Protein AF-A0A355U895-F1 (afdb_monomer_lite)

Structure (mmCIF, N/CA/C/O backbone):
data_AF-A0A355U895-F1
#
_entry.id   AF-A0A355U895-F1
#
loop_
_atom_site.group_PDB
_atom_site.id
_atom_site.type_symbol
_atom_site.label_atom_id
_atom_site.label_alt_id
_atom_site.label_comp_id
_atom_site.label_asym_id
_atom_site.label_entity_id
_atom_site.label_seq_id
_atom_site.pdbx_PDB_ins_code
_atom_site.Cartn_x
_atom_site.Cartn_y
_atom_site.Cartn_z
_atom_site.occupancy
_atom_site.B_iso_or_equiv
_atom_site.auth_seq_id
_atom_site.auth_comp_id
_atom_site.auth_asym_id
_atom_site.auth_atom_id
_atom_site.pdbx_PDB_model_num
ATOM 1 N N . MET A 1 1 ? -24.496 -14.539 -62.393 1.00 39.84 1 MET A N 1
ATOM 2 C CA . MET A 1 1 ? -23.196 -13.914 -62.046 1.00 39.84 1 MET A CA 1
ATOM 3 C C . MET A 1 1 ? -23.345 -13.188 -60.714 1.00 39.84 1 MET A C 1
ATOM 5 O O . MET A 1 1 ? -24.087 -12.220 -60.642 1.00 39.84 1 MET A O 1
ATOM 9 N N . MET A 1 2 ? -22.745 -13.717 -59.644 1.00 37.12 2 MET A N 1
ATOM 10 C CA . MET A 1 2 ? -22.916 -13.230 -58.267 1.00 37.12 2 MET A CA 1
ATOM 11 C C . MET A 1 2 ? -22.003 -12.026 -57.984 1.00 37.12 2 MET A C 1
ATOM 13 O O . MET A 1 2 ? -20.784 -12.159 -58.056 1.00 37.12 2 MET A O 1
ATOM 17 N N . LYS A 1 3 ? -22.569 -10.872 -57.611 1.00 46.34 3 LYS A N 1
ATOM 18 C CA . LYS A 1 3 ? -21.818 -9.762 -57.001 1.00 46.34 3 LYS A CA 1
ATOM 19 C C . LYS A 1 3 ? -21.698 -10.036 -55.500 1.00 46.34 3 LYS A C 1
ATOM 21 O O . LYS A 1 3 ? -22.671 -9.888 -54.770 1.00 46.34 3 LYS A O 1
ATOM 26 N N . ARG A 1 4 ? -20.524 -10.474 -55.045 1.00 46.72 4 ARG A N 1
ATOM 27 C CA . ARG A 1 4 ? -20.201 -10.589 -53.615 1.00 46.72 4 ARG A CA 1
ATOM 28 C C . ARG A 1 4 ? -19.588 -9.265 -53.162 1.00 46.72 4 ARG A C 1
ATOM 30 O O . ARG A 1 4 ? -18.452 -8.967 -53.513 1.00 46.72 4 ARG A O 1
ATOM 37 N N . LEU A 1 5 ? -20.360 -8.455 -52.441 1.00 52.62 5 LEU A N 1
ATOM 38 C CA . LEU A 1 5 ? -19.874 -7.237 -51.796 1.00 52.62 5 LEU A CA 1
ATOM 39 C C . LEU A 1 5 ? -19.178 -7.651 -50.490 1.00 52.62 5 LEU A C 1
ATOM 41 O O . LEU A 1 5 ? -19.834 -8.133 -49.569 1.00 52.62 5 LEU A O 1
ATOM 45 N N . LEU A 1 6 ? -17.852 -7.537 -50.432 1.00 47.50 6 LEU A N 1
ATOM 46 C CA . LEU A 1 6 ? -17.085 -7.803 -49.215 1.00 47.50 6 LEU A CA 1
ATOM 47 C C . LEU A 1 6 ? -17.152 -6.555 -48.319 1.00 47.50 6 LEU A C 1
ATOM 49 O O . LEU A 1 6 ? -16.551 -5.531 -48.637 1.00 47.50 6 LEU A O 1
ATOM 53 N N . PHE A 1 7 ? -17.890 -6.623 -47.211 1.00 47.31 7 PHE A N 1
ATOM 54 C CA . PHE A 1 7 ? -17.802 -5.630 -46.139 1.00 47.31 7 PHE A CA 1
ATOM 55 C C . PHE A 1 7 ? -16.527 -5.900 -45.331 1.00 47.31 7 PHE A C 1
ATOM 57 O O . PHE A 1 7 ? -16.471 -6.854 -44.559 1.00 47.31 7 PHE A O 1
ATOM 64 N N . ILE A 1 8 ? -15.498 -5.071 -45.507 1.00 49.50 8 ILE A N 1
ATOM 65 C CA . ILE A 1 8 ? -14.325 -5.058 -44.625 1.00 49.50 8 ILE A CA 1
ATOM 66 C C . ILE A 1 8 ? -14.609 -4.034 -43.525 1.00 49.50 8 ILE A C 1
ATOM 68 O O . ILE A 1 8 ? -14.424 -2.835 -43.712 1.00 49.50 8 ILE A O 1
ATOM 72 N N . VAL A 1 9 ? -15.101 -4.509 -42.380 1.00 52.75 9 VAL A N 1
ATOM 73 C CA . VAL A 1 9 ? -15.113 -3.729 -41.138 1.00 52.75 9 VAL A CA 1
ATOM 74 C C . VAL A 1 9 ? -13.734 -3.890 -40.509 1.00 52.75 9 VAL A C 1
ATOM 76 O O . VAL A 1 9 ? -13.447 -4.885 -39.847 1.00 52.75 9 VAL A O 1
ATOM 79 N N . THR A 1 10 ? -12.846 -2.932 -40.750 1.00 53.97 10 THR A N 1
ATOM 80 C CA . THR A 1 10 ? -11.571 -2.820 -40.038 1.00 53.97 10 THR A CA 1
ATOM 81 C C . THR A 1 10 ? -11.859 -2.368 -38.609 1.00 53.97 10 THR A C 1
ATOM 83 O O . THR A 1 10 ? -11.974 -1.179 -38.317 1.00 53.97 10 THR A O 1
ATOM 86 N N . MET A 1 11 ? -12.014 -3.332 -37.702 1.00 50.00 11 MET A N 1
ATOM 87 C CA . MET A 1 11 ? -12.058 -3.069 -36.268 1.00 50.00 11 MET A CA 1
ATOM 88 C C . MET A 1 11 ? -10.648 -2.659 -35.821 1.00 50.00 11 MET A C 1
ATOM 90 O O . MET A 1 11 ? -9.792 -3.497 -35.550 1.00 50.00 11 MET A O 1
ATOM 94 N N . LEU A 1 12 ? -10.386 -1.352 -35.807 1.00 46.06 12 LEU A N 1
ATOM 95 C CA . LEU A 1 12 ? -9.152 -0.776 -35.286 1.00 46.06 12 LEU A CA 1
ATOM 96 C C . LEU A 1 12 ? -9.176 -0.901 -33.754 1.00 46.06 12 LEU A C 1
ATOM 98 O O . LEU A 1 12 ? -9.607 0.006 -33.045 1.00 46.06 12 LEU A O 1
ATOM 102 N N . THR A 1 13 ? -8.770 -2.052 -33.221 1.00 57.38 13 THR A N 1
ATOM 103 C CA . THR A 1 13 ? -8.565 -2.193 -31.779 1.00 57.38 13 THR A CA 1
ATOM 104 C C . THR A 1 13 ? -7.349 -1.362 -31.395 1.00 57.38 13 THR A C 1
ATOM 106 O O . THR A 1 13 ? -6.211 -1.745 -31.666 1.00 57.38 13 THR A O 1
ATOM 109 N N . VAL A 1 14 ? -7.586 -0.205 -30.778 1.00 55.75 14 VAL A N 1
ATOM 110 C CA . VAL A 1 14 ? -6.538 0.575 -30.118 1.00 55.75 14 VAL A CA 1
ATOM 111 C C . VAL A 1 14 ? -6.034 -0.260 -28.945 1.00 55.75 14 VAL A C 1
ATOM 113 O O . VAL A 1 14 ? -6.632 -0.277 -27.870 1.00 55.75 14 VAL A O 1
ATOM 116 N N . VAL A 1 15 ? -4.945 -0.994 -29.162 1.00 56.75 15 VAL A N 1
ATOM 117 C CA . VAL A 1 15 ? -4.235 -1.690 -28.091 1.00 56.75 15 VAL A CA 1
ATOM 118 C C . VAL A 1 15 ? -3.485 -0.621 -27.306 1.00 56.75 15 VAL A C 1
ATOM 120 O O . VAL A 1 15 ? -2.375 -0.225 -27.653 1.00 56.75 15 VAL A O 1
ATOM 123 N N . VAL A 1 16 ? -4.127 -0.075 -26.274 1.00 58.25 16 VAL A N 1
ATOM 124 C CA . VAL A 1 16 ? -3.437 0.811 -25.336 1.00 58.25 16 VAL A CA 1
ATOM 125 C C . VAL A 1 16 ? -2.411 -0.053 -24.597 1.00 58.25 16 VAL A C 1
ATOM 127 O O . VAL A 1 16 ? -2.799 -1.086 -24.047 1.00 58.25 16 VAL A O 1
ATOM 130 N N . PRO A 1 17 ? -1.118 0.316 -24.564 1.00 61.50 17 PRO A N 1
ATOM 131 C CA . PRO A 1 17 ? -0.128 -0.470 -23.845 1.00 61.50 17 PRO A CA 1
ATOM 132 C C . PRO A 1 17 ? -0.540 -0.565 -22.373 1.00 61.50 17 PRO A C 1
ATOM 134 O O . PRO A 1 17 ? -0.737 0.455 -21.705 1.00 61.50 17 PRO A O 1
ATOM 137 N N . VAL A 1 18 ? -0.659 -1.797 -21.872 1.00 62.94 18 VAL A N 1
ATOM 138 C CA . VAL A 1 18 ? -1.084 -2.153 -20.502 1.00 62.94 18 VAL A CA 1
ATOM 139 C C . VAL A 1 18 ? -0.334 -1.337 -19.432 1.00 62.94 18 VAL A C 1
ATOM 141 O O . VAL A 1 18 ? -0.884 -0.975 -18.393 1.00 62.94 18 VAL A O 1
ATOM 144 N N . TRP A 1 19 ? 0.903 -0.925 -19.714 1.00 57.50 19 TRP A N 1
ATOM 145 C CA . TRP A 1 19 ? 1.727 -0.099 -18.825 1.00 57.50 19 TRP A CA 1
ATOM 146 C C . TRP A 1 19 ? 1.175 1.318 -18.587 1.00 57.50 19 TRP A C 1
ATOM 148 O O . TRP A 1 19 ? 1.264 1.848 -17.475 1.00 57.50 19 TRP A O 1
ATOM 158 N N . GLY A 1 20 ? 0.549 1.929 -19.598 1.00 62.22 20 GLY A N 1
ATOM 159 C CA . GLY A 1 20 ? -0.124 3.225 -19.461 1.00 62.22 20 GLY A CA 1
ATOM 160 C C . GLY A 1 20 ? -1.384 3.147 -18.592 1.00 62.22 20 GLY A C 1
ATOM 161 O O . GLY A 1 20 ? -1.775 4.127 -17.960 1.00 62.22 20 GLY A O 1
ATOM 162 N N . GLN A 1 21 ? -2.010 1.971 -18.518 1.00 68.62 21 GLN A N 1
ATOM 163 C CA . GLN A 1 21 ? -3.157 1.729 -17.643 1.00 68.62 21 GLN A CA 1
ATOM 164 C C . GLN A 1 21 ? -2.708 1.485 -16.193 1.00 68.62 21 GLN A C 1
ATOM 166 O O . GLN A 1 21 ? -3.280 2.078 -15.275 1.00 68.62 21 GLN A O 1
ATOM 171 N N . ASN A 1 22 ? -1.625 0.726 -15.981 1.00 77.06 22 ASN A N 1
ATOM 172 C CA . ASN A 1 22 ? -1.057 0.479 -14.648 1.00 77.06 22 ASN A CA 1
ATOM 173 C C . ASN A 1 22 ? -0.595 1.772 -13.956 1.00 77.06 22 ASN A C 1
ATOM 175 O O . ASN A 1 22 ? -0.876 1.985 -12.778 1.00 77.06 22 ASN A O 1
ATOM 179 N N . THR A 1 23 ? 0.053 2.679 -14.691 1.00 81.81 23 THR A N 1
ATOM 180 C CA . THR A 1 23 ? 0.501 3.978 -14.152 1.00 81.81 23 THR A CA 1
ATOM 181 C C . THR A 1 23 ? -0.664 4.875 -13.726 1.00 81.81 23 THR A C 1
ATOM 183 O O . THR A 1 23 ? -0.611 5.493 -12.660 1.00 81.81 23 THR A O 1
ATOM 186 N N . LYS A 1 24 ? -1.751 4.918 -14.509 1.00 86.69 24 LYS A N 1
ATOM 187 C CA . LYS A 1 24 ? -2.978 5.648 -14.144 1.00 86.69 24 LYS A CA 1
ATOM 188 C C . LYS A 1 24 ? -3.634 5.066 -12.892 1.00 86.69 24 LYS A C 1
ATOM 190 O O . LYS A 1 24 ? -3.960 5.827 -11.980 1.00 86.69 24 LYS A O 1
ATOM 195 N N . LYS A 1 25 ? -3.786 3.738 -12.824 1.00 85.62 25 LYS A N 1
ATOM 196 C CA . LYS A 1 25 ? -4.370 3.050 -11.661 1.00 85.62 25 LYS A CA 1
ATOM 197 C C . LYS A 1 25 ? -3.549 3.305 -10.394 1.00 85.62 25 LYS A C 1
ATOM 199 O O . LYS A 1 25 ? -4.112 3.728 -9.389 1.00 85.62 25 LYS A O 1
ATOM 204 N N . MET A 1 26 ? -2.225 3.161 -10.466 1.00 88.12 26 MET A N 1
ATOM 205 C CA . MET A 1 26 ? -1.308 3.471 -9.362 1.00 88.12 26 MET A CA 1
ATOM 206 C C . MET A 1 26 ? -1.504 4.903 -8.848 1.00 88.12 26 MET A C 1
ATOM 208 O O . MET A 1 26 ? -1.708 5.114 -7.656 1.00 88.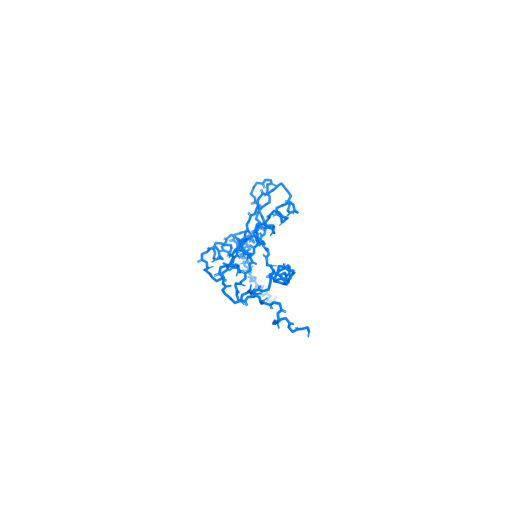12 26 MET A O 1
ATOM 212 N N . ASN A 1 27 ? -1.496 5.897 -9.741 1.00 90.75 27 ASN A N 1
ATOM 213 C CA . ASN A 1 27 ? -1.671 7.296 -9.345 1.00 90.75 27 ASN A CA 1
ATOM 214 C C . ASN A 1 27 ? -3.046 7.565 -8.715 1.00 90.75 27 ASN A C 1
ATOM 216 O O . ASN A 1 27 ? -3.150 8.389 -7.808 1.00 90.75 27 ASN A O 1
ATOM 220 N N . SER A 1 28 ? -4.091 6.867 -9.169 1.00 92.94 28 SER A N 1
ATOM 221 C CA . SER A 1 28 ? -5.417 6.930 -8.551 1.00 92.94 28 SER A CA 1
ATOM 222 C C . SER A 1 28 ? -5.399 6.399 -7.118 1.00 92.94 28 SER A C 1
ATOM 224 O O . SER A 1 28 ? -6.021 6.997 -6.246 1.00 92.94 28 SER A O 1
ATOM 226 N N . ILE A 1 29 ? -4.686 5.299 -6.865 1.00 90.62 29 ILE A N 1
ATOM 227 C CA . ILE A 1 29 ? -4.582 4.693 -5.531 1.00 90.62 29 ILE A CA 1
ATOM 228 C C . ILE A 1 29 ? -3.777 5.598 -4.598 1.00 90.62 29 ILE A C 1
ATOM 230 O O . ILE A 1 29 ? -4.244 5.894 -3.505 1.00 90.62 29 ILE A O 1
ATOM 234 N N . LYS A 1 30 ? -2.634 6.129 -5.055 1.00 91.50 30 LYS A N 1
ATOM 235 C CA . LYS A 1 30 ? -1.793 7.046 -4.262 1.00 91.50 30 LYS A CA 1
ATOM 236 C C . LYS A 1 30 ? -2.536 8.288 -3.765 1.00 91.50 30 LYS A C 1
ATOM 238 O O . LYS A 1 30 ? -2.215 8.820 -2.711 1.00 91.50 30 LYS A O 1
ATOM 243 N N . ARG A 1 31 ? -3.520 8.768 -4.530 1.00 95.50 31 ARG A N 1
ATOM 244 C CA . ARG A 1 31 ? -4.344 9.935 -4.173 1.00 95.50 31 ARG A CA 1
ATOM 245 C C . ARG A 1 31 ? -5.564 9.580 -3.324 1.00 95.50 31 ARG A C 1
ATOM 247 O O . ARG A 1 31 ? -6.241 10.485 -2.846 1.00 95.50 31 ARG A O 1
ATOM 254 N N . ASN A 1 32 ? -5.886 8.296 -3.177 1.00 94.12 32 ASN A N 1
ATOM 255 C CA . ASN A 1 32 ? -7.089 7.857 -2.492 1.00 94.12 32 ASN A CA 1
ATOM 256 C C . ASN A 1 32 ? -6.782 7.529 -1.018 1.00 94.12 32 ASN A C 1
ATOM 258 O O . ASN A 1 32 ? -6.127 6.524 -0.740 1.00 94.12 32 ASN A O 1
ATOM 262 N N . PRO A 1 33 ? -7.311 8.307 -0.053 1.00 92.38 33 PRO A N 1
ATOM 263 C CA . PRO A 1 33 ? -7.009 8.123 1.366 1.00 92.38 33 PRO A CA 1
ATOM 264 C C . PRO A 1 33 ? -7.595 6.832 1.957 1.00 92.38 33 PRO A C 1
ATOM 266 O O . PRO A 1 33 ? -7.292 6.499 3.103 1.00 92.38 33 PRO A O 1
ATOM 269 N N . LEU A 1 34 ? -8.437 6.105 1.214 1.00 90.75 34 LEU A N 1
ATOM 270 C CA . LEU A 1 34 ? -8.993 4.814 1.623 1.00 90.75 34 LEU A CA 1
ATOM 271 C C . LEU A 1 34 ? -8.005 3.655 1.468 1.00 90.75 34 LEU A C 1
ATOM 273 O O . LEU A 1 34 ? -8.318 2.551 1.909 1.00 90.75 34 LEU A O 1
ATOM 277 N N . TYR A 1 35 ? -6.847 3.880 0.852 1.00 90.12 35 TYR A N 1
ATOM 278 C CA . TYR A 1 35 ? -5.836 2.853 0.630 1.00 90.12 35 TYR A CA 1
ATOM 279 C C . TYR A 1 35 ? -4.581 3.115 1.460 1.00 90.12 35 TYR A C 1
ATOM 281 O O . TYR A 1 35 ? -4.271 4.255 1.810 1.00 90.12 35 TYR A O 1
ATOM 289 N N . LEU A 1 36 ? -3.880 2.031 1.775 1.00 91.06 36 LEU A N 1
ATOM 290 C CA . LEU A 1 36 ? -2.464 2.023 2.126 1.00 91.06 36 LEU A CA 1
ATOM 291 C C . LEU A 1 36 ? -1.716 1.385 0.959 1.00 91.06 36 LEU A C 1
ATOM 293 O O . LEU A 1 36 ? -2.270 0.530 0.259 1.00 91.06 36 LEU A O 1
ATOM 297 N N . TYR A 1 37 ? -0.486 1.816 0.719 1.00 93.62 37 TYR A N 1
ATOM 298 C CA . TYR A 1 37 ? 0.320 1.295 -0.373 1.00 93.62 37 TYR A CA 1
ATOM 299 C C . TYR A 1 37 ? 1.803 1.371 -0.037 1.00 93.62 37 TYR A C 1
ATOM 301 O O . TYR A 1 37 ? 2.223 2.219 0.742 1.00 93.62 37 TYR A O 1
ATOM 309 N N . ALA A 1 38 ? 2.589 0.540 -0.708 1.00 93.25 38 ALA A N 1
ATOM 310 C CA . ALA A 1 38 ? 4.035 0.663 -0.748 1.00 93.25 38 ALA A CA 1
ATOM 311 C C . ALA A 1 38 ? 4.549 0.292 -2.140 1.00 93.25 38 ALA A C 1
ATOM 313 O O . ALA A 1 38 ? 3.883 -0.394 -2.920 1.00 93.25 38 ALA A O 1
ATOM 314 N N . GLU A 1 39 ? 5.739 0.776 -2.476 1.00 93.44 39 GLU A N 1
ATOM 315 C CA . GLU A 1 39 ? 6.394 0.432 -3.729 1.00 93.44 39 GLU A CA 1
ATOM 316 C C . GLU A 1 39 ? 7.896 0.295 -3.553 1.00 93.44 39 GLU A C 1
ATOM 318 O O . GLU A 1 39 ? 8.511 1.035 -2.790 1.00 93.44 39 GLU A O 1
ATOM 323 N N . ALA A 1 40 ? 8.485 -0.604 -4.331 1.00 92.88 40 ALA A N 1
ATOM 324 C CA . ALA A 1 40 ? 9.925 -0.730 -4.465 1.00 92.88 40 ALA A CA 1
ATOM 325 C C . ALA A 1 40 ? 10.286 -0.894 -5.940 1.00 92.88 40 ALA A C 1
ATOM 327 O O . ALA A 1 40 ? 9.457 -1.263 -6.776 1.00 92.88 40 ALA A O 1
ATOM 328 N N . THR A 1 41 ? 11.515 -0.534 -6.291 1.00 92.69 41 THR A N 1
ATOM 329 C CA . THR A 1 41 ? 12.058 -0.688 -7.642 1.00 92.69 41 THR A CA 1
ATOM 330 C C . THR A 1 41 ? 13.404 -1.376 -7.518 1.00 92.69 41 THR A C 1
ATOM 332 O O . THR A 1 41 ? 14.304 -0.786 -6.933 1.00 92.69 41 THR A O 1
ATOM 335 N N . MET A 1 42 ? 13.506 -2.598 -8.039 1.00 94.00 42 MET A N 1
ATOM 336 C CA . MET A 1 42 ? 14.700 -3.450 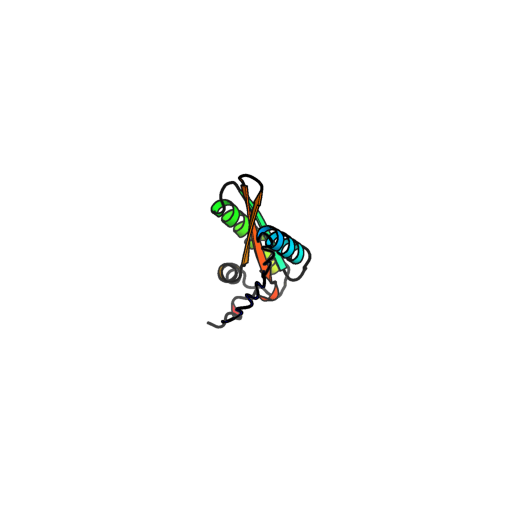-7.963 1.00 94.00 42 MET A CA 1
ATOM 337 C C . MET A 1 42 ? 15.039 -4.023 -9.340 1.00 94.00 42 MET A C 1
ATOM 339 O O . MET A 1 42 ? 14.295 -3.818 -10.303 1.00 94.00 42 MET A O 1
ATOM 343 N N . GLU A 1 43 ? 16.156 -4.739 -9.441 1.00 90.25 43 GLU A N 1
ATOM 344 C CA . GLU A 1 43 ? 16.563 -5.427 -10.6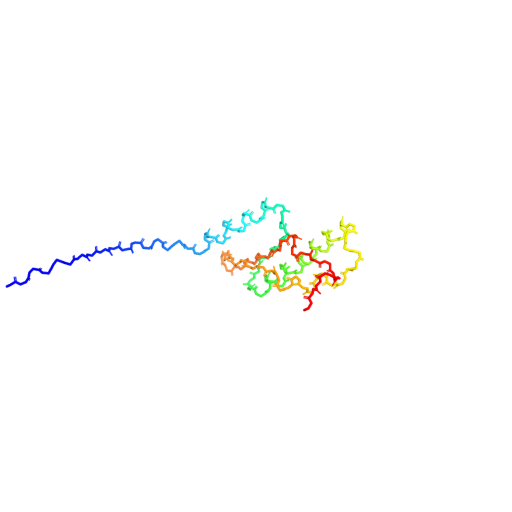70 1.00 90.25 43 GLU A CA 1
ATOM 345 C C . GLU A 1 43 ? 15.581 -6.545 -11.030 1.00 90.25 43 GLU A C 1
ATOM 347 O O . GLU A 1 43 ? 15.172 -6.672 -12.185 1.00 90.25 43 GLU A O 1
ATOM 352 N N . THR A 1 44 ? 15.118 -7.302 -10.032 1.00 89.19 44 THR A N 1
ATOM 353 C CA . THR A 1 44 ? 14.132 -8.365 -10.238 1.00 89.19 44 THR A CA 1
ATOM 354 C C . THR A 1 44 ? 12.758 -8.012 -9.668 1.00 89.19 44 THR A C 1
ATOM 356 O O . THR A 1 44 ? 12.608 -7.272 -8.694 1.00 89.19 44 THR A O 1
ATOM 359 N N . ALA A 1 45 ? 11.710 -8.589 -10.265 1.00 85.38 45 ALA A N 1
ATOM 360 C CA . ALA A 1 45 ? 10.349 -8.453 -9.750 1.00 85.38 45 ALA A CA 1
ATOM 361 C C . ALA A 1 45 ? 10.184 -9.077 -8.351 1.00 85.38 45 ALA A C 1
ATOM 363 O O . ALA A 1 45 ? 9.372 -8.585 -7.574 1.00 85.38 45 ALA A O 1
ATOM 364 N N . SER A 1 46 ? 10.947 -10.135 -8.038 1.00 87.19 46 SER A N 1
ATOM 365 C CA . SER A 1 46 ? 10.890 -10.823 -6.740 1.00 87.19 46 SER A CA 1
ATOM 366 C C . SER A 1 46 ? 11.422 -9.933 -5.624 1.00 87.19 46 SER A C 1
ATOM 368 O O . SER A 1 46 ? 10.716 -9.687 -4.654 1.00 87.19 46 SER A O 1
ATOM 370 N N . GLU A 1 47 ? 12.612 -9.358 -5.802 1.00 89.62 47 GLU A N 1
ATOM 371 C CA . GLU A 1 47 ? 13.204 -8.442 -4.818 1.00 89.62 47 GLU A CA 1
ATOM 372 C C . GLU A 1 47 ? 12.345 -7.186 -4.641 1.00 89.62 47 GLU A C 1
ATOM 374 O O . GLU A 1 47 ? 12.113 -6.725 -3.524 1.00 89.62 47 GLU A O 1
ATOM 379 N N . ALA A 1 48 ? 11.820 -6.636 -5.743 1.00 89.12 48 ALA A N 1
ATOM 380 C CA . ALA A 1 48 ? 10.907 -5.500 -5.677 1.00 89.12 48 ALA A CA 1
ATOM 381 C C . ALA A 1 48 ? 9.619 -5.853 -4.917 1.00 89.12 48 ALA A C 1
ATOM 383 O O . ALA A 1 48 ? 9.086 -5.011 -4.198 1.00 89.12 48 ALA A O 1
ATOM 384 N N . TYR A 1 49 ? 9.113 -7.078 -5.063 1.00 88.38 49 TYR A N 1
ATOM 385 C CA . TYR A 1 49 ? 7.948 -7.540 -4.318 1.00 88.38 49 TYR A CA 1
ATOM 386 C C . TYR A 1 49 ? 8.251 -7.692 -2.827 1.00 88.38 49 TYR A C 1
ATOM 388 O O . TYR A 1 49 ? 7.490 -7.171 -2.018 1.00 88.38 49 TYR A O 1
ATOM 396 N N . GLU A 1 50 ? 9.351 -8.352 -2.461 1.00 89.06 50 GLU A N 1
ATOM 397 C CA . GLU A 1 50 ? 9.745 -8.569 -1.062 1.00 89.06 50 GLU A CA 1
ATOM 398 C C . GLU A 1 50 ? 9.887 -7.243 -0.310 1.00 89.06 50 GLU A C 1
ATOM 400 O O . GLU A 1 50 ? 9.240 -7.038 0.717 1.00 89.06 50 GLU A O 1
ATOM 405 N N . VAL A 1 51 ? 10.620 -6.285 -0.885 1.00 91.69 51 VAL A N 1
ATOM 406 C CA . VAL A 1 51 ? 10.808 -4.970 -0.258 1.00 91.69 51 VAL A CA 1
ATOM 407 C C . VAL A 1 51 ? 9.510 -4.165 -0.211 1.00 91.69 51 VAL A C 1
ATOM 409 O O . VAL A 1 51 ? 9.208 -3.544 0.808 1.00 91.69 51 VAL A O 1
ATOM 412 N N . ALA A 1 52 ? 8.704 -4.174 -1.279 1.00 89.38 52 ALA A N 1
ATOM 413 C CA . ALA A 1 52 ? 7.406 -3.498 -1.257 1.00 89.38 52 ALA A CA 1
ATOM 414 C C . ALA A 1 52 ? 6.460 -4.120 -0.219 1.00 89.38 52 ALA A C 1
ATOM 416 O O . ALA A 1 52 ? 5.680 -3.403 0.406 1.00 89.38 52 ALA A O 1
ATOM 417 N N . ASN A 1 53 ? 6.527 -5.437 -0.024 1.00 87.50 53 ASN A N 1
ATOM 418 C CA . ASN A 1 53 ? 5.719 -6.141 0.958 1.00 87.50 53 ASN A CA 1
ATOM 419 C C . ASN A 1 53 ? 6.117 -5.755 2.386 1.00 87.50 53 ASN A C 1
ATOM 421 O O . ASN A 1 53 ? 5.240 -5.398 3.168 1.00 87.50 53 ASN A O 1
ATOM 425 N N . ASP A 1 54 ? 7.408 -5.756 2.716 1.00 88.50 54 ASP A N 1
ATOM 426 C CA . ASP A 1 54 ? 7.877 -5.377 4.055 1.00 88.50 54 ASP A CA 1
ATOM 427 C C . ASP A 1 54 ? 7.482 -3.938 4.410 1.00 88.50 54 ASP A C 1
ATOM 429 O O . ASP A 1 54 ? 6.967 -3.677 5.499 1.00 88.50 54 ASP A O 1
ATOM 433 N N . LEU A 1 55 ? 7.621 -3.014 3.455 1.00 91.94 55 LEU A N 1
ATOM 434 C CA . LEU A 1 55 ? 7.169 -1.631 3.615 1.00 91.94 55 LEU A CA 1
ATOM 435 C C . LEU A 1 55 ? 5.651 -1.537 3.811 1.00 91.94 55 LEU A C 1
ATOM 437 O O . LEU A 1 55 ? 5.185 -0.788 4.667 1.00 91.94 55 LEU A O 1
ATOM 441 N N . LEU A 1 56 ? 4.863 -2.315 3.063 1.00 89.00 56 LEU A N 1
ATOM 442 C CA . LEU A 1 56 ? 3.409 -2.311 3.218 1.00 89.00 56 LEU A CA 1
ATOM 443 C C . LEU A 1 56 ? 2.979 -2.853 4.587 1.00 89.00 56 LEU A C 1
ATOM 445 O O . LEU A 1 56 ? 2.021 -2.347 5.168 1.00 89.00 56 LEU A O 1
ATOM 449 N N . LEU A 1 57 ? 3.681 -3.854 5.123 1.00 85.06 57 LEU A N 1
ATOM 450 C CA . LEU A 1 57 ? 3.411 -4.368 6.466 1.00 85.06 57 LEU A CA 1
ATOM 451 C C . LEU A 1 57 ? 3.701 -3.321 7.549 1.00 85.06 57 LEU A C 1
ATOM 453 O O . LEU A 1 57 ? 2.948 -3.238 8.520 1.00 85.06 57 LEU A O 1
ATOM 457 N N . ILE A 1 58 ? 4.737 -2.496 7.369 1.00 88.19 58 ILE A N 1
ATOM 458 C CA . ILE A 1 58 ? 5.029 -1.364 8.261 1.00 88.19 58 ILE A CA 1
ATOM 459 C C . ILE A 1 58 ? 3.890 -0.337 8.210 1.00 88.19 58 ILE A C 1
ATOM 461 O O . ILE A 1 58 ? 3.337 -0.005 9.255 1.00 88.19 58 ILE A O 1
ATOM 465 N N . GLU A 1 59 ? 3.470 0.088 7.016 1.00 89.38 59 GLU A N 1
ATOM 466 C CA . GLU A 1 59 ? 2.364 1.046 6.828 1.00 89.38 59 GLU A CA 1
ATOM 467 C C . GLU A 1 59 ? 1.051 0.554 7.453 1.00 89.38 59 GLU A C 1
ATOM 469 O O . GLU A 1 59 ? 0.321 1.301 8.109 1.00 89.38 59 GLU A O 1
ATOM 474 N N . VAL A 1 60 ? 0.745 -0.734 7.276 1.00 85.50 60 VAL A N 1
ATOM 475 C CA . VAL A 1 60 ? -0.407 -1.378 7.915 1.00 85.50 60 VAL A CA 1
ATOM 476 C C . VAL A 1 60 ? -0.271 -1.327 9.428 1.00 85.50 60 VAL A C 1
ATOM 478 O O . VAL A 1 60 ? -1.223 -0.927 10.095 1.00 85.50 60 VAL A O 1
ATOM 481 N N . LYS A 1 61 ? 0.888 -1.713 9.971 1.00 83.81 61 LYS A N 1
ATOM 482 C CA . LYS A 1 61 ? 1.124 -1.742 11.414 1.00 83.81 61 LYS A CA 1
ATOM 483 C C . LYS A 1 61 ? 0.974 -0.351 12.028 1.00 83.81 61 LYS A C 1
ATOM 485 O O . LYS A 1 61 ? 0.318 -0.207 13.058 1.00 83.81 61 LYS A O 1
ATOM 490 N N . GLU A 1 62 ? 1.540 0.673 11.398 1.00 87.00 62 GLU A N 1
ATOM 491 C CA . GLU A 1 62 ? 1.401 2.063 11.839 1.00 87.00 62 GLU A CA 1
ATOM 492 C C . GLU A 1 62 ? -0.058 2.525 11.790 1.00 87.00 62 GLU A C 1
ATOM 494 O O . GLU A 1 62 ? -0.566 3.122 12.746 1.00 87.00 62 GLU A O 1
ATOM 499 N N . TYR A 1 63 ? -0.775 2.187 10.714 1.00 86.88 63 TYR A N 1
ATOM 500 C CA . TYR A 1 63 ? -2.202 2.463 10.615 1.00 86.88 63 TYR A CA 1
ATOM 501 C C . TYR A 1 63 ? -2.989 1.778 11.736 1.00 86.88 63 TYR A C 1
ATOM 503 O O . TYR A 1 63 ? -3.812 2.439 12.374 1.00 86.88 63 TYR A O 1
ATOM 511 N N . THR A 1 64 ? -2.737 0.499 12.013 1.00 81.94 64 THR A N 1
ATOM 512 C CA . THR A 1 64 ? -3.461 -0.245 13.048 1.00 81.94 64 THR A CA 1
ATOM 513 C C . THR A 1 64 ? -3.119 0.252 14.450 1.00 81.94 64 THR A C 1
ATOM 515 O O . THR A 1 64 ? -4.033 0.502 15.231 1.00 81.94 64 THR A O 1
ATOM 518 N N . ASP A 1 65 ? -1.839 0.513 14.745 1.00 82.44 65 ASP A N 1
ATOM 519 C CA . ASP A 1 65 ? -1.386 1.078 16.026 1.00 82.44 65 ASP A CA 1
ATOM 520 C C . ASP A 1 65 ? -2.014 2.465 16.287 1.00 82.44 65 ASP A C 1
ATOM 522 O O . ASP A 1 65 ? -2.286 2.828 17.433 1.00 82.44 65 ASP A O 1
ATOM 526 N N . SER A 1 66 ? -2.313 3.236 15.232 1.00 82.62 66 SER A N 1
ATOM 527 C CA . SER A 1 66 ? -2.987 4.538 15.350 1.00 82.62 66 SER A CA 1
ATOM 528 C C . SER A 1 66 ? -4.482 4.452 15.701 1.00 82.62 66 SER A C 1
ATOM 530 O O . SER A 1 66 ? -5.101 5.468 16.042 1.00 82.62 66 SER A O 1
ATOM 532 N N . LYS A 1 67 ? -5.110 3.271 15.600 1.00 79.94 67 LYS A N 1
ATOM 533 C CA . LYS A 1 67 ? -6.551 3.093 15.820 1.00 79.94 67 LYS A CA 1
ATOM 534 C C . LYS A 1 67 ? -6.808 2.288 17.085 1.00 79.94 67 LYS A C 1
ATOM 536 O O . LYS A 1 67 ? -6.368 1.159 17.244 1.00 79.94 67 LYS A O 1
ATOM 541 N N . LYS A 1 68 ? -7.667 2.833 17.948 1.00 70.75 68 LYS A N 1
ATOM 542 C CA . LYS A 1 68 ? -8.115 2.168 19.185 1.00 70.75 68 LYS A CA 1
ATOM 543 C C . LYS A 1 68 ? -8.826 0.822 18.957 1.00 70.75 68 LYS A C 1
ATOM 545 O O . LYS A 1 68 ? -8.995 0.086 19.921 1.00 70.75 68 LYS A O 1
ATOM 550 N N . ALA A 1 69 ? -9.269 0.547 17.729 1.00 67.81 69 ALA A N 1
ATOM 551 C CA . ALA A 1 69 ? -10.074 -0.613 17.362 1.00 67.81 69 ALA A CA 1
ATOM 552 C C . ALA A 1 69 ? -9.272 -1.898 17.081 1.00 67.81 69 ALA A C 1
ATOM 554 O O . ALA A 1 69 ? -9.909 -2.925 16.952 1.00 67.81 69 ALA A O 1
ATOM 555 N N . PHE A 1 70 ? -7.935 -1.855 16.990 1.00 66.38 70 PHE A N 1
ATOM 556 C CA . PHE A 1 70 ? -7.096 -3.018 16.638 1.00 66.38 70 PHE A CA 1
ATOM 557 C C . PHE A 1 70 ? -6.178 -3.424 17.800 1.00 66.38 70 PHE A C 1
ATOM 559 O O . PHE A 1 70 ? -4.952 -3.336 17.712 1.00 66.38 70 PHE A O 1
ATOM 566 N N . ARG A 1 71 ? -6.767 -3.753 18.954 1.00 59.47 71 ARG A N 1
ATOM 567 C CA . ARG A 1 71 ? -6.010 -3.972 20.200 1.00 59.47 71 ARG A CA 1
ATOM 568 C C . ARG A 1 71 ? -5.184 -5.265 20.200 1.00 59.47 71 ARG A C 1
ATOM 570 O O . ARG A 1 71 ? -4.173 -5.283 20.905 1.00 59.47 71 ARG A O 1
ATOM 577 N N . ASP A 1 72 ? -5.527 -6.248 19.366 1.00 58.03 72 ASP A N 1
ATOM 578 C CA . ASP A 1 72 ? -4.803 -7.516 19.239 1.00 58.03 72 ASP A CA 1
ATOM 579 C C . ASP A 1 72 ? -3.992 -7.576 17.934 1.00 58.03 72 ASP A C 1
ATOM 581 O O . ASP A 1 72 ? -4.502 -7.586 16.816 1.00 58.03 72 ASP A O 1
ATOM 585 N N . LYS A 1 73 ? -2.665 -7.537 18.084 1.00 55.69 73 LYS A N 1
ATOM 586 C CA . LYS A 1 73 ? -1.740 -7.038 17.050 1.00 55.69 73 LYS A CA 1
ATOM 587 C C . LYS A 1 73 ? -1.269 -8.068 16.018 1.00 55.69 73 LYS A C 1
ATOM 589 O O . LYS A 1 73 ? -0.706 -7.677 14.998 1.00 55.69 73 LYS A O 1
ATOM 594 N N . ASP A 1 74 ? -1.487 -9.360 16.258 1.00 54.88 74 ASP A N 1
ATOM 595 C CA . ASP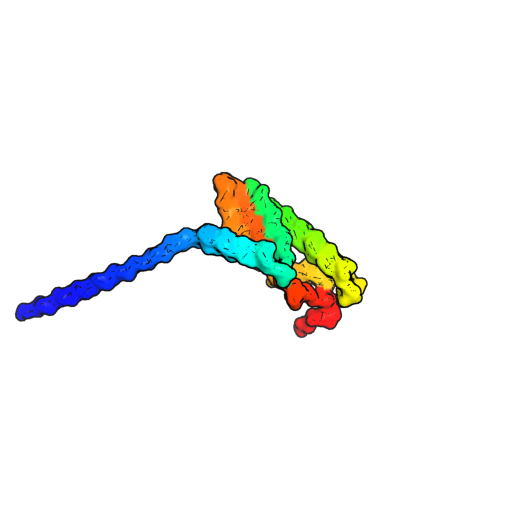 A 1 74 ? -0.796 -10.426 15.513 1.00 54.88 74 ASP A CA 1
ATOM 596 C C . ASP A 1 74 ? -1.572 -11.001 14.314 1.00 54.88 74 ASP A C 1
ATOM 598 O O . ASP A 1 74 ? -0.969 -11.614 13.430 1.00 54.88 74 ASP A O 1
ATOM 602 N N . VAL A 1 75 ? -2.893 -10.812 14.232 1.00 48.62 75 VAL A N 1
ATOM 603 C CA . VAL A 1 75 ? -3.728 -11.552 13.258 1.00 48.62 75 VAL A CA 1
ATOM 604 C C . VAL A 1 75 ? -4.013 -10.766 11.972 1.00 48.62 75 VAL A C 1
ATOM 606 O O . VAL A 1 75 ? -4.213 -11.355 10.916 1.00 48.62 75 VAL A O 1
ATOM 609 N N . LEU A 1 76 ? -3.879 -9.444 11.993 1.00 51.19 76 LEU A N 1
ATOM 610 C CA . LEU A 1 76 ? -4.111 -8.586 10.827 1.00 51.19 76 LEU A CA 1
ATOM 611 C C . LEU A 1 76 ? -3.041 -8.695 9.728 1.00 51.19 76 LEU A C 1
ATOM 613 O O . LEU A 1 76 ? -3.335 -8.596 8.541 1.00 51.19 76 LEU A O 1
ATOM 617 N N . ILE A 1 77 ? -1.786 -8.933 10.109 1.00 48.34 77 ILE A N 1
ATOM 618 C CA . ILE A 1 77 ? -0.626 -8.918 9.200 1.00 48.34 77 ILE A CA 1
ATOM 619 C C . ILE A 1 77 ? -0.588 -10.162 8.292 1.00 48.34 77 ILE A C 1
ATOM 621 O O . ILE A 1 77 ? -0.095 -10.094 7.164 1.00 48.34 77 ILE A O 1
ATOM 625 N N . ARG A 1 78 ? -1.118 -11.304 8.759 1.00 44.56 78 ARG A N 1
ATOM 626 C CA . ARG A 1 78 ? -1.102 -12.574 8.008 1.00 44.56 78 ARG A CA 1
ATOM 627 C C . ARG A 1 78 ? -2.177 -12.640 6.919 1.00 44.56 78 ARG A C 1
ATOM 629 O O . ARG A 1 78 ? -1.885 -13.172 5.852 1.00 44.56 78 ARG A O 1
ATOM 636 N N . ASP A 1 79 ? -3.359 -12.066 7.150 1.00 46.03 79 ASP A N 1
ATOM 637 C CA . ASP A 1 79 ? -4.494 -12.116 6.207 1.00 46.03 79 ASP A CA 1
ATOM 638 C C . ASP A 1 79 ? -4.370 -11.098 5.050 1.00 46.03 79 ASP A C 1
ATOM 640 O O . ASP A 1 79 ? -4.845 -11.297 3.928 1.00 46.03 79 ASP A O 1
ATOM 644 N N . ILE A 1 80 ? -3.611 -10.019 5.264 1.00 53.81 80 ILE A N 1
ATOM 645 C CA . ILE A 1 80 ? -3.371 -8.996 4.236 1.00 53.81 80 ILE A CA 1
ATOM 646 C C . ILE A 1 80 ? -2.618 -9.561 3.024 1.00 53.81 80 ILE A C 1
ATOM 648 O O . ILE A 1 80 ? -2.852 -9.102 1.907 1.00 53.81 80 ILE A O 1
ATOM 652 N N . ARG A 1 81 ? -1.798 -10.607 3.196 1.00 58.28 81 ARG A N 1
ATOM 653 C CA . ARG A 1 81 ? -1.123 -11.290 2.076 1.00 58.28 81 ARG A CA 1
ATOM 654 C C . ARG A 1 81 ? -2.107 -11.836 1.028 1.00 58.28 81 ARG A C 1
ATOM 656 O O . ARG A 1 81 ? -1.731 -11.942 -0.133 1.00 58.28 81 ARG A O 1
ATOM 663 N N . GLY A 1 82 ? -3.350 -12.154 1.409 1.00 55.69 82 GLY A N 1
ATOM 664 C CA . GLY A 1 82 ? -4.406 -12.614 0.495 1.00 55.69 82 GLY A CA 1
ATOM 665 C C . GLY A 1 82 ? -5.232 -11.496 -0.158 1.00 55.69 82 GLY A C 1
ATOM 666 O O . GLY A 1 82 ? -5.983 -11.760 -1.092 1.00 55.69 82 GLY A O 1
ATOM 667 N N . HIS A 1 83 ? -5.089 -10.252 0.309 1.00 57.84 83 HIS A N 1
ATOM 668 C CA . HIS A 1 83 ? -5.920 -9.103 -0.081 1.00 57.84 83 HIS A CA 1
ATOM 669 C C . HIS A 1 83 ? -5.119 -7.961 -0.728 1.00 57.84 83 HIS A C 1
ATOM 671 O O . HIS A 1 83 ? -5.644 -6.861 -0.935 1.00 57.84 83 HIS A O 1
ATOM 677 N 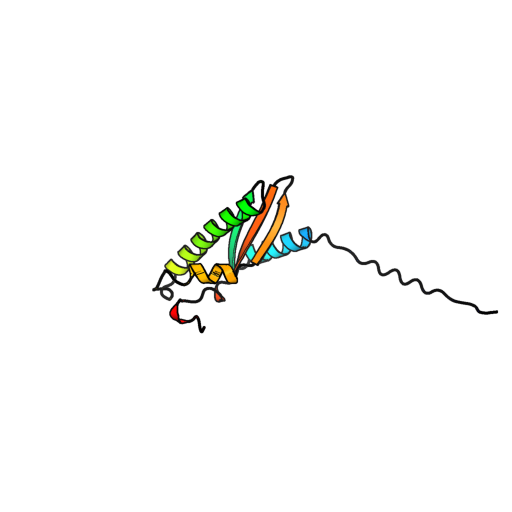N . GLN A 1 84 ? -3.843 -8.208 -1.019 1.00 61.22 84 GLN A N 1
ATOM 678 C CA . GLN A 1 84 ? -2.960 -7.288 -1.720 1.00 61.22 84 GLN A CA 1
ATOM 679 C C . GLN A 1 84 ? -3.060 -7.502 -3.229 1.00 61.22 84 GLN A C 1
ATOM 681 O O . GLN A 1 84 ? -2.903 -8.610 -3.736 1.00 61.22 84 GLN A O 1
ATOM 686 N N . ASP A 1 85 ? -3.247 -6.409 -3.955 1.00 66.19 85 ASP A N 1
ATOM 687 C CA . ASP A 1 85 ? -3.097 -6.381 -5.406 1.00 66.19 85 ASP A CA 1
ATOM 688 C C . ASP A 1 85 ? -1.715 -5.826 -5.770 1.00 66.19 85 ASP A C 1
ATOM 690 O O . ASP A 1 85 ? -1.188 -4.943 -5.086 1.00 66.19 85 ASP A O 1
ATOM 694 N N . SER A 1 86 ? -1.160 -6.279 -6.899 1.00 70.38 86 SER A N 1
ATOM 695 C CA . SER A 1 86 ? 0.111 -5.775 -7.424 1.00 70.38 86 SER A CA 1
ATOM 696 C C . SER A 1 86 ? -0.031 -5.116 -8.797 1.00 70.38 86 SER A C 1
ATOM 698 O O . SER A 1 86 ? -0.828 -5.526 -9.643 1.00 70.38 86 SER A O 1
ATOM 700 N N . LEU A 1 87 ? 0.770 -4.075 -9.034 1.00 73.25 87 LEU A N 1
ATOM 701 C CA . LEU A 1 87 ? 1.004 -3.513 -10.363 1.00 73.25 87 LEU A CA 1
ATOM 702 C C . LEU A 1 87 ? 2.502 -3.543 -10.656 1.00 73.25 87 LEU A C 1
ATOM 704 O O . LEU A 1 87 ? 3.296 -3.004 -9.886 1.00 73.25 87 LEU A O 1
ATOM 708 N N . GLN A 1 88 ? 2.876 -4.135 -11.791 1.00 69.75 88 GLN A N 1
ATOM 709 C CA . GLN A 1 88 ? 4.253 -4.121 -12.280 1.00 69.75 88 GLN A CA 1
ATOM 710 C C . GLN A 1 88 ? 4.433 -3.046 -13.352 1.00 69.75 88 GLN A C 1
ATOM 712 O O . GLN A 1 88 ? 3.615 -2.909 -14.272 1.00 69.75 88 GLN A O 1
ATOM 717 N N . ILE A 1 89 ? 5.512 -2.272 -13.225 1.00 74.00 89 ILE A N 1
ATOM 718 C CA . ILE A 1 89 ? 5.900 -1.225 -14.174 1.00 74.00 89 ILE A CA 1
ATOM 719 C C . ILE A 1 89 ? 7.400 -1.369 -14.448 1.00 74.00 89 ILE A C 1
ATOM 721 O O . ILE A 1 89 ? 8.203 -1.302 -13.520 1.00 74.00 89 ILE A O 1
ATOM 725 N N . ARG A 1 90 ? 7.799 -1.526 -15.715 1.00 73.75 90 ARG A N 1
ATOM 726 C CA . ARG A 1 90 ? 9.219 -1.488 -16.099 1.00 73.75 90 ARG A CA 1
ATOM 727 C C . ARG A 1 90 ? 9.730 -0.048 -16.150 1.00 73.75 90 ARG A C 1
ATOM 729 O O . ARG A 1 90 ? 9.073 0.824 -16.720 1.00 73.75 90 ARG A O 1
ATOM 736 N N . ARG A 1 91 ? 10.904 0.197 -15.565 1.00 67.62 91 ARG A N 1
ATOM 737 C CA . ARG A 1 91 ? 11.641 1.470 -15.614 1.00 67.62 91 ARG A CA 1
ATOM 738 C C . ARG A 1 91 ? 13.068 1.184 -16.086 1.00 67.62 91 ARG A C 1
ATOM 740 O O . ARG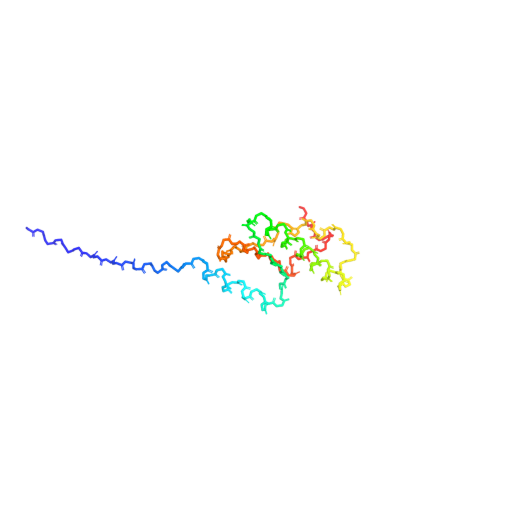 A 1 91 ? 13.959 0.982 -15.269 1.00 67.62 91 ARG A O 1
ATOM 747 N N . GLY A 1 92 ? 13.272 1.156 -17.403 1.00 79.44 92 GLY A N 1
ATOM 748 C CA . GLY A 1 92 ? 14.513 0.622 -17.978 1.00 79.44 92 GLY A CA 1
ATOM 749 C C . GLY A 1 92 ? 14.635 -0.873 -17.671 1.00 79.44 92 GLY A C 1
ATOM 750 O O . GLY A 1 92 ? 13.646 -1.594 -17.812 1.00 79.44 92 GLY A O 1
ATOM 751 N N . GLU A 1 93 ? 15.807 -1.300 -17.200 1.00 82.81 93 GLU A N 1
ATOM 752 C CA . GLU A 1 93 ? 16.074 -2.681 -16.759 1.00 82.81 93 GLU A CA 1
ATOM 753 C C . GLU A 1 93 ? 15.429 -3.023 -15.406 1.00 82.81 93 GLU A C 1
ATOM 755 O O . GLU A 1 93 ? 15.228 -4.190 -15.094 1.00 82.81 93 GLU A O 1
ATOM 760 N N . MET A 1 94 ? 15.055 -2.019 -14.606 1.00 87.06 94 MET A N 1
ATOM 761 C CA . MET A 1 94 ? 14.485 -2.250 -13.279 1.00 87.06 94 MET A CA 1
ATOM 762 C C . MET A 1 94 ? 12.971 -2.473 -13.317 1.00 87.06 94 MET A C 1
ATOM 764 O O . MET A 1 94 ? 12.231 -1.882 -14.117 1.00 87.06 94 MET A O 1
ATOM 768 N N . VAL A 1 95 ? 12.484 -3.269 -12.370 1.00 87.25 95 VAL A N 1
ATOM 769 C CA . VAL A 1 95 ? 11.068 -3.563 -12.163 1.00 87.25 95 VAL A CA 1
ATOM 770 C C . VAL A 1 95 ? 10.568 -2.828 -10.927 1.00 87.25 95 VAL A C 1
ATOM 772 O O . VAL A 1 95 ? 11.081 -3.007 -9.826 1.00 87.25 95 VAL A O 1
ATOM 775 N N . LYS A 1 96 ? 9.526 -2.008 -11.097 1.00 88.81 96 LYS A N 1
ATOM 776 C CA . LYS A 1 96 ? 8.749 -1.461 -9.984 1.00 88.81 96 LYS A CA 1
ATOM 777 C C . LYS A 1 96 ? 7.589 -2.392 -9.662 1.00 88.81 96 LYS A C 1
ATOM 779 O O . LYS A 1 96 ? 6.775 -2.670 -10.545 1.00 88.81 96 LYS A O 1
ATOM 784 N N . VAL A 1 97 ? 7.473 -2.764 -8.393 1.00 89.62 97 VAL A N 1
ATOM 785 C CA . VAL A 1 97 ? 6.281 -3.395 -7.821 1.00 89.62 97 VAL A CA 1
ATOM 786 C C . VAL A 1 97 ? 5.578 -2.376 -6.933 1.00 89.62 97 VAL A C 1
ATOM 788 O O . VAL A 1 97 ? 6.208 -1.724 -6.102 1.00 89.62 97 VAL A O 1
ATOM 791 N N . PHE A 1 98 ? 4.274 -2.217 -7.144 1.00 89.50 98 PHE A N 1
ATOM 792 C CA . PHE A 1 98 ? 3.386 -1.398 -6.324 1.00 89.50 98 PHE A CA 1
ATOM 793 C C . PHE A 1 98 ? 2.336 -2.308 -5.689 1.00 89.50 98 PHE A C 1
ATOM 795 O O . PHE A 1 98 ? 1.555 -2.919 -6.423 1.00 89.50 98 PHE A O 1
ATOM 802 N N . LEU A 1 99 ? 2.327 -2.389 -4.359 1.00 89.00 99 LEU A N 1
ATOM 803 C CA . LEU A 1 99 ? 1.361 -3.155 -3.574 1.00 89.00 99 LEU A CA 1
ATOM 804 C C . LEU A 1 99 ? 0.410 -2.204 -2.861 1.00 89.00 99 LEU A C 1
ATOM 806 O O . LEU A 1 99 ? 0.816 -1.134 -2.404 1.00 89.00 99 LEU A O 1
ATOM 810 N N . TYR A 1 100 ? -0.856 -2.591 -2.751 1.00 88.69 100 TYR A N 1
ATOM 811 C CA . TYR A 1 100 ? -1.849 -1.792 -2.045 1.00 88.69 100 TYR A CA 1
ATOM 812 C C . TYR A 1 100 ? -2.921 -2.646 -1.377 1.00 88.69 100 TYR A C 1
ATOM 814 O O . TYR A 1 100 ? -3.240 -3.742 -1.831 1.00 88.69 100 TYR A O 1
ATOM 822 N N . VAL A 1 101 ? -3.513 -2.090 -0.320 1.00 86.81 101 VAL A N 1
ATOM 823 C CA . VAL A 1 101 ? -4.651 -2.666 0.401 1.00 86.81 101 VAL A CA 1
ATOM 824 C C . VAL A 1 101 ? -5.658 -1.568 0.733 1.00 86.81 101 VAL A C 1
ATOM 826 O O . VAL A 1 101 ? -5.297 -0.429 1.047 1.00 86.81 101 VAL A O 1
ATOM 829 N N . LYS A 1 102 ? -6.950 -1.883 0.641 1.00 87.69 102 LYS A N 1
ATOM 830 C CA . LYS A 1 102 ? -8.015 -0.970 1.066 1.00 87.69 102 LYS A CA 1
ATOM 831 C C . LYS A 1 102 ? -8.160 -1.051 2.583 1.00 87.69 102 LYS A C 1
ATOM 833 O O . LYS A 1 102 ? -8.294 -2.142 3.120 1.00 87.69 102 LYS A O 1
ATOM 838 N N . LYS A 1 103 ? -8.222 0.090 3.272 1.00 86.62 103 LYS A N 1
ATOM 839 C CA . LYS A 1 103 ? -8.334 0.156 4.742 1.00 86.62 103 LYS A CA 1
ATOM 840 C C . LYS A 1 103 ? -9.548 -0.594 5.297 1.00 86.62 103 LYS A C 1
ATOM 842 O O . LYS A 1 103 ? -9.478 -1.112 6.397 1.00 86.62 103 LYS A O 1
ATOM 847 N N . SER A 1 104 ? -10.641 -0.692 4.534 1.00 82.81 104 SER A N 1
ATOM 848 C CA . SER A 1 104 ? -11.828 -1.474 4.918 1.00 82.81 104 SER A CA 1
ATOM 849 C C . SER A 1 104 ? -11.604 -2.988 4.943 1.00 82.81 104 SER A C 1
ATOM 851 O O . SER A 1 104 ? -12.415 -3.693 5.523 1.00 82.81 104 SER A O 1
ATOM 853 N N . ASN A 1 105 ? -10.553 -3.479 4.284 1.00 78.19 105 ASN A N 1
ATOM 854 C CA . ASN A 1 105 ? -10.208 -4.900 4.232 1.00 78.19 105 ASN A CA 1
ATOM 855 C C . ASN A 1 105 ? -9.191 -5.274 5.327 1.00 78.19 105 ASN A C 1
ATOM 857 O O . ASN A 1 105 ? -8.762 -6.415 5.405 1.00 78.19 105 ASN A O 1
ATOM 861 N N . ILE A 1 106 ? -8.777 -4.304 6.148 1.00 77.06 106 ILE A N 1
ATOM 862 C CA . ILE A 1 106 ? -7.914 -4.500 7.313 1.00 77.06 106 ILE A CA 1
ATOM 863 C C . ILE A 1 106 ? -8.862 -4.820 8.479 1.00 77.06 106 ILE A C 1
ATOM 865 O O . ILE A 1 106 ? -9.406 -3.908 9.103 1.00 77.06 106 ILE A O 1
ATOM 869 N N . LEU A 1 107 ? -9.132 -6.110 8.700 1.00 67.12 107 LEU A N 1
ATOM 870 C CA . LEU A 1 107 ? -10.070 -6.618 9.711 1.00 67.12 107 LEU A CA 1
ATOM 871 C C . LEU A 1 107 ? -9.355 -7.160 10.947 1.00 67.12 107 LEU A C 1
ATOM 873 O O . LEU A 1 107 ? -8.418 -7.934 10.814 1.00 67.12 107 LEU A O 1
ATOM 877 N N . ASP A 1 108 ? -9.833 -6.814 12.142 1.00 58.78 108 ASP A N 1
ATOM 878 C CA . ASP A 1 108 ? -9.304 -7.392 13.382 1.00 58.78 108 ASP A CA 1
ATOM 879 C C . ASP A 1 108 ? -9.437 -8.928 13.404 1.00 58.78 108 ASP A C 1
ATOM 881 O O . ASP A 1 108 ? -10.371 -9.485 12.819 1.00 58.78 108 ASP A O 1
ATOM 885 N N . ALA A 1 109 ? -8.527 -9.581 14.127 1.00 53.03 109 ALA A N 1
ATOM 886 C CA . ALA A 1 109 ? -8.440 -11.020 14.357 1.00 53.03 109 ALA A CA 1
ATOM 887 C C . ALA A 1 109 ? -9.790 -11.698 14.600 1.00 53.03 109 ALA A C 1
ATOM 889 O O . ALA A 1 109 ? -10.062 -12.787 14.100 1.00 53.03 109 ALA A O 1
ATOM 890 N N . GLU A 1 110 ? -10.621 -11.031 15.399 1.00 48.62 110 GLU A N 1
ATOM 891 C CA . GLU A 1 110 ? -11.891 -11.539 15.906 1.00 48.62 110 GLU A CA 1
ATOM 892 C C . GLU A 1 110 ? -13.016 -11.519 14.859 1.00 48.62 110 GLU A C 1
ATOM 894 O O . GLU A 1 110 ? -14.061 -12.127 15.074 1.00 48.62 110 GLU A O 1
ATOM 899 N N . ASN A 1 111 ? -12.821 -10.845 13.718 1.00 46.62 111 ASN A N 1
ATOM 900 C CA . ASN A 1 111 ? -13.839 -10.688 12.672 1.00 46.62 111 ASN A CA 1
ATOM 901 C C . ASN A 1 111 ? -13.567 -11.521 11.410 1.00 46.62 111 ASN A C 1
ATOM 903 O O . ASN A 1 111 ? -14.302 -11.399 10.426 1.00 46.62 111 ASN A O 1
ATOM 907 N N . VAL A 1 112 ? -12.549 -12.386 11.429 1.00 46.47 112 VAL A N 1
ATOM 908 C CA . VAL A 1 112 ? -12.341 -13.386 10.377 1.00 46.47 112 VAL A CA 1
ATOM 909 C C . VAL A 1 112 ? -13.291 -14.553 10.650 1.00 46.47 112 VAL A C 1
ATOM 911 O O . VAL A 1 112 ? -13.029 -15.411 11.491 1.00 46.47 112 VAL A O 1
ATOM 914 N N . THR A 1 113 ? -14.435 -14.572 9.966 1.00 45.31 113 THR A N 1
ATOM 915 C CA . THR A 1 113 ? -15.279 -15.773 9.911 1.00 45.31 113 THR A CA 1
ATOM 916 C C . THR A 1 113 ? -14.616 -16.760 8.952 1.00 45.31 113 THR A C 1
ATOM 918 O O . THR A 1 113 ? -14.495 -16.468 7.764 1.00 45.31 113 THR A O 1
ATOM 921 N N . LEU A 1 114 ? -14.125 -17.879 9.499 1.00 42.78 114 LEU A N 1
ATOM 922 C CA . LEU A 1 114 ? -13.648 -19.041 8.738 1.00 42.78 114 LEU A CA 1
ATOM 923 C C . LEU A 1 114 ? -14.775 -19.676 7.914 1.00 42.78 114 LEU A C 1
ATOM 925 O O . LEU A 1 114 ? -15.914 -19.738 8.433 1.00 42.78 114 LEU A O 1
#

pLDDT: mean 73.09, std 17.34, range [37.12, 95.5]

Radius of gyration: 21.31 Å; chains: 1; bounding box: 40×29×82 Å

Foldseek 3Di:
DDDDDDDDPPPPPPPDPVQVVLVVVLVVQVPDPQKQKFKAKALDPVVRCVVRLVVSLVSLQVVLVPDPPQPPRPQQSVCVVVAKDWDWHDDDSIIMIMIMHGNVVRDHPVPDDD

Secondary structure (DSSP, 8-state):
-----------------HHHHHHHHHHHHHT-TTEEEEEEEESSHHHHHHHHHHHHHHHHHHHHHT-TT----SSHHHHGGGT-EEEEEEETTEEEEEEEEEGGG---GGG---

Sequence (114 aa):
MMKRLLFIVTMLTVVVPVWGQNTKKMNSIKRNPLYLYAEATMETASEAYEVANDLLLIEVKEYTDSKKAFRDKDVLIRDIRGHQDSLQIRRGEMVKVFLYVKKSNILDAENVTL